Protein AF-A0A3C1R1C9-F1 (afdb_monomer)

Mean predicted aligned error: 6.98 Å

Radius of gyration: 15.96 Å; Cα contacts (8 Å, |Δi|>4): 311; chains: 1; bounding box: 44×34×45 Å

pLDDT: mean 83.86, std 15.49, range [35.69, 98.12]

Foldseek 3Di:
DDDVPPVVVVCQLVVLCLVFNFAKFFPVQSDGCPDPPHPHPDDQADSVVQAGEDDDDDAAFFKGKIKRAHPVVDPVCQPSHKHAFHKYKYPRNQDPDFDKWKDKQNRTDDEPPQKHWDWDQDPRHIIIMMTGHDMDDLNPDPRSMMMMIIHGDDD

Structure (mmCIF, N/CA/C/O backbone):
data_AF-A0A3C1R1C9-F1
#
_entry.id   AF-A0A3C1R1C9-F1
#
loop_
_atom_site.group_PDB
_atom_site.id
_atom_site.type_symbol
_atom_site.label_atom_id
_atom_site.label_alt_id
_atom_site.label_comp_id
_atom_site.label_asym_id
_atom_site.label_entity_id
_atom_site.label_seq_id
_atom_site.pdbx_PDB_ins_code
_atom_site.Cartn_x
_atom_site.Cartn_y
_atom_site.Cartn_z
_atom_site.occupancy
_atom_site.B_iso_or_equiv
_atom_site.auth_seq_id
_atom_site.auth_comp_id
_atom_site.auth_asym_id
_atom_site.auth_atom_id
_atom_site.pdbx_PDB_model_num
ATOM 1 N N . MET A 1 1 ? -6.938 -17.549 -22.431 1.00 35.69 1 MET A N 1
ATOM 2 C CA . MET A 1 1 ? -5.912 -18.369 -23.102 1.00 35.69 1 MET A CA 1
ATOM 3 C C . MET A 1 1 ? -4.596 -17.698 -22.774 1.00 35.69 1 MET A C 1
ATOM 5 O O . MET A 1 1 ? -4.310 -16.652 -23.334 1.00 35.69 1 MET A O 1
ATOM 9 N N . THR A 1 2 ? -3.941 -18.161 -21.712 1.00 44.56 2 THR A N 1
ATOM 10 C CA . THR A 1 2 ? -2.690 -17.586 -21.212 1.00 44.56 2 THR A CA 1
ATOM 11 C C . THR A 1 2 ? -1.640 -17.738 -22.294 1.00 44.56 2 THR A C 1
ATOM 13 O O . THR A 1 2 ? -1.352 -18.857 -22.720 1.00 44.56 2 THR A O 1
ATOM 16 N N . ASP A 1 3 ? -1.128 -16.613 -22.780 1.00 45.72 3 ASP A N 1
ATOM 17 C CA . ASP A 1 3 ? 0.009 -16.627 -23.679 1.00 45.72 3 ASP A CA 1
ATOM 18 C C . ASP A 1 3 ? 1.176 -17.260 -22.918 1.00 45.72 3 ASP A C 1
ATOM 20 O O . ASP A 1 3 ? 1.632 -16.762 -21.889 1.00 45.72 3 ASP A O 1
ATOM 24 N N . SER A 1 4 ? 1.589 -18.436 -23.380 1.00 54.50 4 SER A N 1
ATOM 25 C CA . SER A 1 4 ? 2.675 -19.251 -22.835 1.00 54.50 4 SER A CA 1
ATOM 26 C C . SER A 1 4 ? 4.042 -18.654 -23.210 1.00 54.50 4 SER A C 1
ATOM 28 O O . SER A 1 4 ? 5.002 -19.380 -23.487 1.00 54.50 4 SER A O 1
ATOM 30 N N . ALA A 1 5 ? 4.130 -17.327 -23.269 1.00 57.00 5 ALA A N 1
ATOM 31 C CA . ALA A 1 5 ? 5.319 -16.581 -23.630 1.00 57.00 5 ALA A CA 1
ATOM 32 C C . ALA A 1 5 ? 6.216 -16.439 -22.390 1.00 57.00 5 ALA A C 1
ATOM 34 O O . ALA A 1 5 ? 6.122 -15.491 -21.625 1.00 57.00 5 ALA A O 1
ATOM 35 N N . ASP A 1 6 ? 7.077 -17.438 -22.191 1.00 67.69 6 ASP A N 1
ATOM 36 C CA . ASP A 1 6 ? 8.135 -17.500 -21.173 1.00 67.69 6 ASP A CA 1
ATOM 37 C C . ASP A 1 6 ? 7.673 -17.260 -19.713 1.00 67.69 6 ASP A C 1
ATOM 39 O O . ASP A 1 6 ? 7.843 -16.164 -19.169 1.00 67.69 6 ASP A O 1
ATOM 43 N N . PRO A 1 7 ? 7.165 -18.296 -19.014 1.00 69.44 7 PRO A N 1
ATOM 44 C CA . PRO A 1 7 ? 6.673 -18.178 -17.636 1.00 69.44 7 PRO A CA 1
ATOM 45 C C . PRO A 1 7 ? 7.712 -17.631 -16.643 1.00 69.44 7 PRO A C 1
ATOM 47 O O . PRO A 1 7 ? 7.342 -17.108 -15.595 1.00 69.44 7 PRO A O 1
ATOM 50 N N . ARG A 1 8 ? 9.010 -17.693 -16.968 1.00 68.69 8 ARG A N 1
ATOM 51 C CA . ARG A 1 8 ? 10.077 -17.116 -16.136 1.00 68.69 8 ARG A CA 1
ATOM 52 C C . ARG A 1 8 ? 9.983 -15.595 -16.066 1.00 68.69 8 ARG A C 1
ATOM 54 O O . ARG A 1 8 ? 10.228 -15.028 -15.008 1.00 68.69 8 ARG A O 1
ATOM 61 N N . ARG A 1 9 ? 9.597 -14.942 -17.167 1.00 76.38 9 ARG A N 1
ATOM 62 C CA . ARG A 1 9 ? 9.433 -13.482 -17.218 1.00 76.38 9 ARG A CA 1
ATOM 63 C C . ARG A 1 9 ? 8.231 -13.014 -16.408 1.00 76.38 9 ARG A C 1
ATOM 65 O O . ARG A 1 9 ? 8.316 -11.976 -15.775 1.00 76.38 9 ARG A O 1
ATOM 72 N N . ALA A 1 10 ? 7.160 -13.804 -16.368 1.00 77.62 10 ALA A N 1
ATOM 73 C CA . ALA A 1 10 ? 5.979 -13.491 -15.565 1.00 77.62 10 ALA A CA 1
ATOM 74 C C . ALA A 1 10 ? 6.219 -13.648 -14.050 1.00 77.62 10 ALA A C 1
ATOM 76 O O . ALA A 1 10 ? 5.607 -12.944 -13.253 1.00 77.62 10 ALA A O 1
ATOM 77 N N . ILE A 1 11 ? 7.109 -14.561 -13.641 1.00 85.31 11 ILE A N 1
ATOM 78 C CA . ILE A 1 11 ? 7.419 -14.808 -12.221 1.00 85.31 11 ILE A CA 1
ATOM 79 C C . ILE A 1 11 ? 8.416 -13.783 -11.668 1.00 85.31 11 ILE A C 1
ATOM 81 O O . ILE A 1 11 ? 8.381 -13.486 -10.475 1.00 85.31 11 ILE A O 1
ATOM 85 N N . MET A 1 12 ? 9.298 -13.244 -12.513 1.00 88.19 12 MET A N 1
ATOM 86 C CA . MET A 1 12 ? 10.410 -12.401 -12.072 1.00 88.19 12 MET A CA 1
ATOM 87 C C . MET A 1 12 ? 9.966 -11.148 -11.291 1.00 88.19 12 MET A C 1
ATOM 89 O O . MET A 1 12 ? 10.492 -10.957 -10.195 1.00 88.19 12 MET A O 1
ATOM 93 N N . PRO A 1 13 ? 8.967 -10.360 -11.745 1.00 89.50 13 PRO A N 1
ATOM 94 C CA . PRO A 1 13 ? 8.459 -9.221 -10.974 1.00 89.50 13 PRO A CA 1
ATOM 95 C C . PRO A 1 13 ? 7.971 -9.605 -9.576 1.00 89.50 13 PRO A C 1
ATOM 97 O O . PRO A 1 13 ? 8.270 -8.936 -8.592 1.00 89.50 13 PRO A O 1
ATOM 100 N N . ILE A 1 14 ? 7.256 -10.730 -9.479 1.00 89.75 14 ILE A N 1
ATOM 101 C CA . ILE A 1 14 ? 6.713 -11.223 -8.211 1.00 89.75 14 ILE A CA 1
ATOM 102 C C . ILE A 1 14 ? 7.853 -11.621 -7.274 1.00 89.75 14 ILE A C 1
ATOM 104 O O . ILE A 1 14 ? 7.863 -11.220 -6.113 1.00 89.75 14 ILE A O 1
ATOM 108 N N . ALA A 1 15 ? 8.828 -12.383 -7.776 1.00 89.00 15 ALA A N 1
ATOM 109 C CA . ALA A 1 15 ? 9.972 -12.813 -6.982 1.00 89.00 15 ALA A CA 1
ATOM 110 C C . ALA A 1 15 ? 10.763 -11.613 -6.447 1.00 89.00 15 ALA A C 1
ATOM 112 O O . ALA A 1 15 ? 11.062 -11.561 -5.253 1.00 89.00 15 ALA A O 1
ATOM 113 N N . TRP A 1 16 ? 11.049 -10.632 -7.305 1.00 90.88 16 TRP A N 1
ATOM 114 C CA . TRP A 1 16 ? 11.796 -9.450 -6.896 1.00 90.88 16 TRP A CA 1
ATOM 115 C C . TRP A 1 16 ? 11.059 -8.596 -5.870 1.00 90.88 16 TRP A C 1
ATOM 117 O O . TRP A 1 16 ? 11.670 -8.233 -4.870 1.00 90.88 16 TRP A O 1
ATOM 127 N N . SER A 1 17 ? 9.745 -8.405 -6.025 1.00 89.06 17 SER A N 1
ATOM 128 C CA . SER A 1 17 ? 8.929 -7.641 -5.067 1.00 89.06 17 SER A CA 1
ATOM 129 C C . SER A 1 17 ? 8.932 -8.194 -3.635 1.00 89.06 17 SER A C 1
ATOM 131 O O . SER A 1 17 ? 8.530 -7.505 -2.700 1.00 89.06 17 SER A O 1
ATOM 133 N N . TRP A 1 18 ? 9.359 -9.448 -3.449 1.00 88.06 18 TRP A N 1
ATOM 134 C CA . TRP A 1 18 ? 9.478 -10.086 -2.135 1.00 88.06 18 TRP A CA 1
ATOM 135 C C . TRP A 1 18 ? 10.913 -10.142 -1.617 1.00 88.06 18 TRP A C 1
ATOM 137 O O . TRP A 1 18 ? 11.119 -10.132 -0.407 1.00 88.06 18 TRP A O 1
ATOM 147 N N . ILE A 1 19 ? 11.895 -10.281 -2.512 1.00 87.69 19 ILE A N 1
ATOM 148 C CA . ILE A 1 19 ? 13.312 -10.404 -2.139 1.00 87.69 19 ILE A CA 1
ATOM 149 C C . ILE A 1 19 ? 13.902 -9.024 -1.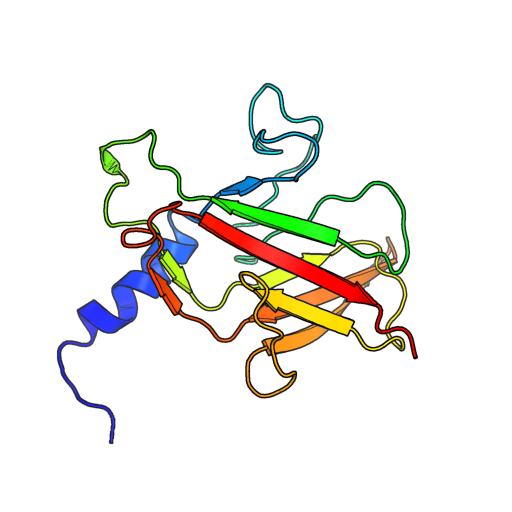856 1.00 87.69 19 ILE A C 1
ATOM 151 O O . ILE A 1 19 ? 14.659 -8.870 -0.901 1.00 87.69 19 ILE A O 1
ATOM 155 N N . VAL A 1 20 ? 13.550 -8.044 -2.685 1.00 88.75 20 VAL A N 1
ATOM 156 C CA . VAL A 1 20 ? 14.032 -6.666 -2.608 1.00 88.75 20 VAL A CA 1
ATOM 157 C C . VAL A 1 20 ? 12.822 -5.734 -2.724 1.00 88.75 20 VAL A C 1
ATOM 159 O O . VAL A 1 20 ? 12.591 -5.137 -3.776 1.00 88.75 20 VAL A O 1
ATOM 162 N N . PRO A 1 21 ? 11.973 -5.677 -1.683 1.00 90.81 21 PRO A N 1
ATOM 163 C CA . PRO A 1 21 ? 10.797 -4.823 -1.708 1.00 90.81 21 PRO A CA 1
ATOM 164 C C . PRO A 1 21 ? 11.222 -3.346 -1.774 1.00 90.81 21 PRO A C 1
ATOM 166 O O . PRO A 1 21 ? 12.152 -2.959 -1.062 1.00 90.81 21 PRO A O 1
ATOM 169 N N . PRO A 1 22 ? 10.527 -2.511 -2.566 1.00 90.69 22 PRO A N 1
ATOM 170 C CA . PRO A 1 22 ? 10.667 -1.057 -2.495 1.00 90.69 22 PRO A CA 1
ATOM 171 C C . PRO A 1 22 ? 10.498 -0.544 -1.061 1.00 90.69 22 PRO A C 1
ATOM 173 O O . PRO A 1 22 ? 9.717 -1.113 -0.294 1.00 90.69 22 PRO A O 1
ATOM 176 N N . GLU A 1 23 ? 11.195 0.525 -0.695 1.00 87.94 23 GLU A N 1
ATOM 177 C CA . GLU A 1 23 ? 11.156 1.104 0.645 1.00 87.94 23 GLU A CA 1
ATOM 178 C C . GLU A 1 23 ? 9.942 2.006 0.851 1.00 87.94 23 GLU A C 1
ATOM 180 O O . GLU A 1 23 ? 9.657 2.891 0.051 1.00 87.94 23 GLU A O 1
ATOM 185 N N . LEU A 1 24 ? 9.252 1.844 1.979 1.00 90.12 24 LEU A N 1
ATOM 186 C CA . LEU A 1 24 ? 8.185 2.760 2.370 1.00 90.12 24 LEU A CA 1
ATOM 187 C C . LEU A 1 24 ? 8.773 4.092 2.859 1.00 90.12 24 LEU A C 1
ATOM 189 O O . LEU A 1 24 ? 9.603 4.090 3.760 1.00 90.12 24 LEU A O 1
ATOM 193 N N . GLN A 1 25 ? 8.296 5.217 2.326 1.00 85.75 25 GLN A N 1
ATOM 194 C CA . GLN A 1 25 ? 8.698 6.585 2.673 1.00 85.75 25 GLN A CA 1
ATOM 195 C C . GLN A 1 25 ? 7.491 7.398 3.161 1.00 85.75 25 GLN A C 1
ATOM 197 O O . GLN A 1 25 ? 6.468 7.465 2.477 1.00 85.75 25 GLN A O 1
ATOM 202 N N . MET A 1 26 ? 7.605 8.060 4.318 1.00 84.00 26 MET A N 1
ATOM 203 C CA . MET A 1 26 ? 6.547 8.945 4.835 1.00 84.00 26 MET A CA 1
ATOM 204 C C . MET A 1 26 ? 6.747 10.406 4.360 1.00 84.00 26 MET A C 1
ATOM 206 O O . MET A 1 26 ? 7.894 10.858 4.279 1.00 84.00 26 MET A O 1
ATOM 210 N N . PRO A 1 27 ? 5.671 11.179 4.080 1.00 67.69 27 PRO A N 1
ATOM 211 C CA . PRO A 1 27 ? 5.752 12.507 3.451 1.00 67.69 27 PRO A CA 1
ATOM 212 C C . PRO A 1 27 ? 6.530 13.545 4.262 1.00 67.69 27 PRO A C 1
ATOM 214 O O . PRO A 1 27 ? 7.273 14.341 3.690 1.00 67.69 27 PRO A O 1
ATOM 217 N N . ASP A 1 28 ? 6.360 13.529 5.587 1.00 57.38 28 ASP A N 1
ATOM 218 C CA . ASP A 1 28 ? 6.955 14.526 6.485 1.00 57.38 28 ASP A CA 1
ATOM 219 C C . ASP A 1 28 ? 8.447 14.288 6.729 1.00 57.38 28 ASP A C 1
ATOM 221 O O . ASP A 1 28 ? 9.167 15.219 7.095 1.00 57.38 28 ASP A O 1
ATOM 225 N N . ASP A 1 29 ? 8.921 13.069 6.472 1.00 53.78 29 ASP A N 1
ATOM 226 C CA . ASP A 1 29 ? 10.289 12.695 6.783 1.00 53.78 29 ASP A CA 1
ATOM 227 C C . ASP A 1 29 ? 11.161 12.543 5.529 1.00 53.78 29 ASP A C 1
ATOM 229 O O . ASP A 1 29 ? 12.362 12.757 5.656 1.00 53.78 29 ASP A O 1
ATOM 233 N N . ARG A 1 30 ? 10.633 12.217 4.326 1.00 50.50 30 ARG A N 1
ATOM 234 C CA . ARG A 1 30 ? 11.455 11.849 3.132 1.00 50.50 30 ARG A CA 1
ATOM 235 C C . ARG A 1 30 ? 12.623 10.891 3.469 1.00 50.50 30 ARG A C 1
ATOM 237 O O . ARG A 1 30 ? 13.621 10.813 2.759 1.00 50.50 30 ARG A O 1
ATOM 244 N N . LEU A 1 31 ? 12.508 10.211 4.601 1.00 46.91 31 LEU A N 1
ATOM 245 C CA . LEU A 1 31 ? 13.484 9.338 5.205 1.00 46.91 31 LEU A CA 1
ATOM 246 C C . LEU A 1 31 ? 12.758 8.025 5.384 1.00 46.91 31 LEU A C 1
ATOM 248 O O . LEU A 1 31 ? 11.645 7.986 5.924 1.00 46.91 31 LEU A O 1
ATOM 252 N N . SER A 1 32 ? 13.429 6.959 4.966 1.00 48.53 32 SER A N 1
ATOM 253 C CA . SER A 1 32 ? 12.968 5.610 5.220 1.00 48.53 32 SER A CA 1
ATOM 254 C C . SER A 1 32 ? 12.761 5.495 6.729 1.00 48.53 32 SER A C 1
ATOM 256 O O . SER A 1 32 ? 13.701 5.765 7.487 1.00 48.53 32 SER A O 1
ATOM 258 N N . PRO A 1 33 ? 11.577 5.093 7.208 1.00 48.44 33 PRO A N 1
ATOM 259 C CA . PRO A 1 33 ? 11.359 4.738 8.604 1.00 48.44 33 PRO A CA 1
ATOM 260 C C . PRO A 1 33 ? 12.389 3.710 9.107 1.00 48.44 33 PRO A C 1
ATOM 262 O O . PRO A 1 33 ? 12.650 3.657 10.300 1.00 48.44 33 PRO A O 1
ATOM 265 N N . ASN A 1 34 ? 13.019 2.953 8.195 1.00 41.56 34 ASN A N 1
ATOM 266 C CA . ASN A 1 34 ? 14.067 1.968 8.474 1.00 41.56 34 ASN A CA 1
ATOM 267 C C . ASN A 1 34 ? 15.505 2.531 8.398 1.00 41.56 34 ASN A C 1
ATOM 269 O O . ASN A 1 34 ? 16.462 1.810 8.684 1.00 41.56 34 ASN A O 1
ATOM 273 N N . GLY A 1 35 ? 15.691 3.790 7.994 1.00 46.09 35 GLY A N 1
ATOM 274 C CA . GLY A 1 35 ? 16.995 4.450 7.939 1.00 46.09 35 GLY A CA 1
ATOM 275 C C . GLY A 1 35 ? 17.465 4.905 9.323 1.00 46.09 35 GLY A C 1
ATOM 276 O O . GLY A 1 35 ? 16.663 5.168 10.213 1.00 46.09 35 GLY A O 1
ATOM 277 N N . SER A 1 36 ? 18.776 5.086 9.517 1.00 43.47 36 SER A N 1
ATOM 278 C CA . SER A 1 36 ? 19.355 5.509 10.811 1.00 43.47 36 SER A CA 1
ATOM 279 C C . SER A 1 36 ? 18.883 6.889 11.314 1.00 43.47 36 SER A C 1
ATOM 281 O O . SER A 1 36 ? 19.185 7.258 12.447 1.00 43.47 36 SER A O 1
ATOM 283 N N . ALA A 1 37 ? 18.172 7.650 10.475 1.00 43.06 37 ALA A N 1
ATOM 284 C CA . ALA A 1 37 ? 17.558 8.942 10.782 1.00 43.06 37 ALA A CA 1
ATOM 285 C C . ALA A 1 37 ? 16.014 8.903 10.811 1.00 43.06 37 ALA A C 1
ATOM 287 O O . ALA A 1 37 ? 15.394 9.924 11.110 1.00 43.06 37 ALA A O 1
ATOM 288 N N . GLY A 1 38 ? 15.395 7.756 10.505 1.00 46.66 38 GLY A N 1
ATOM 289 C CA . GLY A 1 38 ? 13.948 7.572 10.556 1.00 46.66 38 GLY A CA 1
ATOM 290 C C . GLY A 1 38 ? 13.431 7.682 11.991 1.00 46.66 38 GLY A C 1
ATOM 291 O O . GLY A 1 38 ? 14.044 7.184 12.934 1.00 46.66 38 GLY A O 1
ATOM 292 N N . ARG A 1 39 ? 12.292 8.355 12.180 1.00 49.56 39 ARG A N 1
ATOM 293 C CA . ARG A 1 39 ? 11.651 8.528 13.498 1.00 49.56 39 ARG A CA 1
ATOM 294 C C . ARG A 1 39 ? 10.940 7.277 14.014 1.00 49.56 39 ARG A C 1
ATOM 296 O O . ARG A 1 39 ? 10.353 7.323 15.095 1.00 49.56 39 ARG A O 1
ATOM 303 N N . HIS A 1 40 ? 10.960 6.188 13.256 1.00 51.91 40 HIS A N 1
ATOM 304 C CA . HIS A 1 40 ? 10.172 5.001 13.536 1.00 51.91 40 HIS A CA 1
ATOM 305 C C . HIS A 1 40 ? 11.090 3.853 13.951 1.00 51.91 40 HIS A C 1
ATOM 307 O O . HIS A 1 40 ? 12.023 3.474 13.259 1.00 51.91 40 HIS A O 1
ATOM 313 N N . ASP A 1 41 ? 10.822 3.300 15.123 1.00 53.84 41 ASP A N 1
ATOM 314 C CA . ASP A 1 41 ? 11.570 2.223 15.770 1.00 53.84 41 ASP A CA 1
ATOM 315 C C . ASP A 1 41 ? 11.177 0.824 15.262 1.00 53.84 41 ASP A C 1
ATOM 317 O O . ASP A 1 41 ? 11.538 -0.188 15.869 1.00 53.84 41 ASP A O 1
ATOM 321 N N . ARG A 1 42 ? 10.411 0.750 14.165 1.00 64.31 42 ARG A N 1
ATOM 322 C CA . ARG A 1 42 ? 9.805 -0.484 13.654 1.00 64.31 42 ARG A CA 1
ATOM 323 C C . ARG A 1 42 ? 10.058 -0.670 12.159 1.00 64.31 42 ARG A C 1
ATOM 325 O O . ARG A 1 42 ? 9.986 0.308 11.419 1.00 64.31 42 ARG A O 1
ATOM 332 N N . PRO A 1 43 ? 10.268 -1.924 11.714 1.00 70.94 43 PRO A N 1
ATOM 333 C CA . PRO A 1 43 ? 10.366 -2.241 10.299 1.00 70.94 43 PRO A CA 1
ATOM 334 C C . PRO A 1 43 ? 9.051 -1.916 9.583 1.00 70.94 43 PRO A C 1
ATOM 336 O O . PRO A 1 43 ? 7.976 -2.288 10.053 1.00 70.94 43 PRO A O 1
ATOM 339 N N . THR A 1 44 ? 9.136 -1.265 8.426 1.00 87.19 44 THR A N 1
ATOM 340 C CA . THR A 1 44 ? 7.968 -0.943 7.581 1.00 87.19 44 THR A CA 1
ATOM 341 C C . THR A 1 44 ? 7.646 -1.988 6.525 1.00 87.19 44 THR A C 1
ATOM 343 O O . THR A 1 44 ? 6.712 -1.814 5.745 1.00 87.19 44 THR A O 1
ATOM 346 N N . TYR A 1 45 ? 8.376 -3.101 6.526 1.00 90.06 45 TYR A N 1
ATOM 347 C CA . TYR A 1 45 ? 8.066 -4.283 5.736 1.00 90.06 45 TYR A CA 1
ATOM 348 C C . TYR A 1 45 ? 8.295 -5.544 6.572 1.00 90.06 45 TYR A C 1
ATOM 350 O O . TYR A 1 45 ? 9.378 -5.737 7.127 1.00 90.06 45 TYR A O 1
ATOM 358 N N . ASP A 1 46 ? 7.285 -6.409 6.655 1.00 91.25 46 ASP A N 1
ATOM 359 C CA . ASP A 1 46 ? 7.405 -7.737 7.257 1.00 91.25 46 ASP A CA 1
ATOM 360 C C . ASP A 1 46 ? 7.639 -8.778 6.147 1.00 91.25 46 ASP A C 1
ATOM 362 O O . ASP A 1 46 ? 6.710 -9.082 5.393 1.00 91.25 46 ASP A O 1
ATOM 366 N N . PRO A 1 47 ? 8.841 -9.378 6.036 1.00 90.12 47 PRO A N 1
ATOM 367 C CA . PRO A 1 47 ? 9.142 -10.367 4.998 1.00 90.12 47 PRO A CA 1
ATOM 368 C C . PRO A 1 47 ? 8.402 -11.701 5.181 1.00 90.12 47 PRO A C 1
ATOM 370 O O . PRO A 1 47 ? 8.250 -12.458 4.220 1.00 90.12 47 PRO A O 1
ATOM 373 N N . THR A 1 48 ? 7.927 -12.004 6.391 1.00 91.06 48 THR A N 1
ATOM 374 C CA . THR A 1 48 ? 7.137 -13.210 6.678 1.00 91.06 48 THR A CA 1
ATOM 375 C C . THR A 1 48 ? 5.730 -13.063 6.116 1.00 91.06 48 THR A C 1
ATOM 377 O O . THR A 1 48 ? 5.207 -13.989 5.496 1.00 91.06 48 THR A O 1
ATOM 380 N N . GLN A 1 49 ? 5.134 -11.886 6.313 1.00 90.38 49 GLN A N 1
ATOM 381 C CA . GLN A 1 49 ? 3.803 -11.556 5.803 1.00 90.38 49 GLN A CA 1
ATOM 382 C C . GLN A 1 49 ? 3.829 -11.045 4.357 1.00 90.38 49 GLN A C 1
ATOM 384 O O . GLN A 1 49 ? 2.805 -11.087 3.679 1.00 90.38 49 GLN A O 1
ATOM 389 N N . ARG A 1 50 ? 4.999 -10.598 3.882 1.00 93.81 50 ARG A N 1
ATOM 390 C CA . ARG A 1 50 ? 5.203 -9.893 2.605 1.00 93.81 50 ARG A CA 1
ATOM 391 C C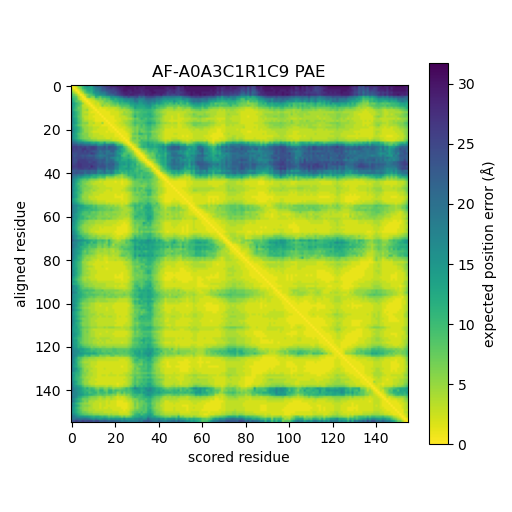 . ARG A 1 50 ? 4.304 -8.668 2.496 1.00 93.81 50 ARG A C 1
ATOM 393 O O . ARG A 1 50 ? 3.644 -8.449 1.481 1.00 93.81 50 ARG A O 1
ATOM 400 N N . ALA A 1 51 ? 4.253 -7.913 3.585 1.00 94.88 51 ALA A N 1
ATOM 401 C CA . ALA A 1 51 ? 3.341 -6.801 3.750 1.00 94.88 51 ALA A CA 1
ATOM 402 C C . ALA A 1 51 ? 4.074 -5.563 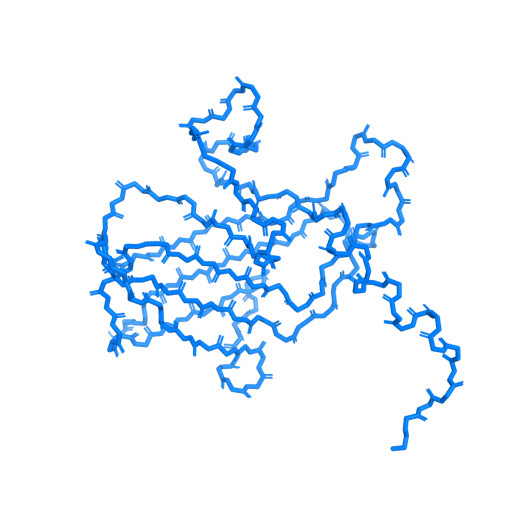4.259 1.00 94.88 51 ALA A C 1
ATOM 404 O O . ALA A 1 51 ? 4.967 -5.647 5.104 1.00 94.88 51 ALA A O 1
ATOM 405 N N . TYR A 1 52 ? 3.652 -4.413 3.753 1.00 94.81 52 TYR A N 1
ATOM 406 C CA . TYR A 1 52 ? 4.069 -3.108 4.229 1.00 94.81 52 TYR A CA 1
ATOM 407 C C . TYR A 1 52 ? 3.319 -2.761 5.507 1.00 94.81 52 TYR A C 1
ATOM 409 O O . TYR A 1 52 ? 2.091 -2.786 5.528 1.00 94.81 52 TYR A O 1
ATOM 417 N N . LEU A 1 53 ? 4.050 -2.419 6.561 1.00 92.75 53 LEU A N 1
ATOM 418 C CA . LEU A 1 53 ? 3.491 -1.964 7.828 1.00 92.75 53 LEU A CA 1
ATOM 419 C C . LEU A 1 53 ? 3.557 -0.440 7.849 1.00 92.75 53 LEU A C 1
ATOM 421 O O . LEU A 1 53 ? 4.642 0.133 7.954 1.00 92.75 53 LEU A O 1
ATOM 425 N N . VAL A 1 54 ? 2.407 0.220 7.723 1.00 91.31 54 VAL A N 1
ATOM 426 C CA . VAL A 1 54 ? 2.349 1.682 7.634 1.00 91.31 54 VAL A CA 1
ATOM 427 C C . VAL A 1 54 ? 2.393 2.273 9.044 1.00 91.31 54 VAL A C 1
ATOM 429 O O . VAL A 1 54 ? 1.464 2.049 9.827 1.00 91.31 54 VAL A O 1
ATOM 432 N N . PRO A 1 55 ? 3.453 3.015 9.404 1.00 85.00 55 PRO A N 1
ATOM 433 C CA . PRO A 1 55 ? 3.529 3.661 10.701 1.00 85.00 55 PRO A CA 1
ATOM 434 C C . PRO A 1 55 ? 2.529 4.815 10.774 1.00 85.00 55 PRO A C 1
ATOM 436 O O . PRO A 1 55 ? 2.181 5.441 9.773 1.00 85.00 55 PRO A O 1
ATOM 439 N N . ARG A 1 56 ? 2.077 5.115 11.990 1.00 79.69 56 ARG A N 1
ATOM 440 C CA . ARG A 1 56 ? 1.086 6.160 12.241 1.00 79.69 56 ARG A CA 1
ATOM 441 C C . ARG A 1 56 ? 1.248 6.780 13.620 1.00 79.69 56 ARG A C 1
ATOM 443 O O . ARG A 1 56 ? 1.855 6.182 14.504 1.00 79.69 56 ARG A O 1
ATOM 450 N N . ALA A 1 57 ? 0.706 7.984 13.784 1.00 75.62 57 ALA A N 1
ATOM 451 C CA . ALA A 1 57 ? 0.839 8.755 15.019 1.00 75.62 57 ALA A CA 1
ATOM 452 C C . ALA A 1 57 ? -0.327 8.548 15.998 1.00 75.62 57 ALA A C 1
ATOM 454 O O . ALA A 1 57 ? -0.121 8.585 17.209 1.00 75.62 57 ALA A O 1
ATOM 455 N N . ASN A 1 58 ? -1.544 8.348 15.489 1.00 80.50 58 ASN A N 1
ATOM 456 C CA . ASN A 1 58 ? -2.763 8.213 16.289 1.00 80.50 58 ASN A CA 1
ATOM 457 C C . ASN A 1 58 ? -3.463 6.896 15.952 1.00 80.50 58 ASN A C 1
ATOM 459 O O . ASN A 1 58 ? -3.168 6.322 14.919 1.00 80.50 58 ASN A O 1
ATOM 463 N N . ALA A 1 59 ? -4.395 6.429 16.785 1.00 87.25 59 ALA A N 1
ATOM 464 C CA . ALA A 1 59 ? -5.272 5.297 16.466 1.00 87.25 59 ALA A CA 1
ATOM 465 C C . ALA A 1 59 ? -6.582 5.769 15.796 1.00 87.25 59 ALA A C 1
ATOM 467 O O . ALA A 1 59 ? -6.997 6.914 15.979 1.00 87.25 59 ALA A O 1
ATOM 468 N N . GLY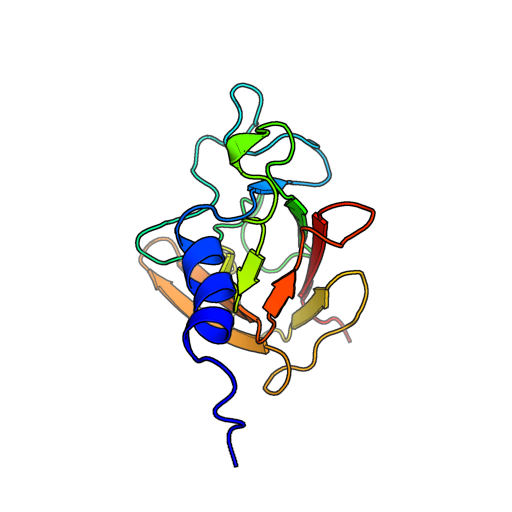 A 1 60 ? -7.274 4.874 15.081 1.00 90.00 60 GLY A N 1
ATOM 469 C CA . GLY A 1 60 ? -8.559 5.149 14.411 1.00 90.00 60 GLY A CA 1
ATOM 470 C C . GLY A 1 60 ? -8.460 5.378 12.891 1.00 90.00 60 GLY A C 1
ATOM 471 O O . GLY A 1 60 ? -7.389 5.211 12.323 1.00 90.00 60 GLY A O 1
ATOM 472 N N . PRO A 1 61 ? -9.540 5.753 12.194 1.00 90.56 61 PRO A N 1
ATOM 473 C CA . PRO A 1 61 ? -9.491 6.060 10.759 1.00 90.56 61 PRO A CA 1
ATOM 474 C C . PRO A 1 61 ? -8.949 7.466 10.492 1.00 90.56 61 PRO A C 1
ATOM 476 O O . PRO A 1 61 ? -9.533 8.457 10.937 1.00 90.56 61 PRO A O 1
ATOM 479 N N . GLU A 1 62 ? -7.877 7.574 9.713 1.00 89.06 62 GLU A N 1
ATOM 480 C CA . GLU A 1 62 ? -7.326 8.855 9.262 1.00 89.06 62 GLU A CA 1
ATOM 481 C C . GLU A 1 62 ? -6.801 8.755 7.830 1.00 89.06 62 GLU A C 1
ATOM 483 O O . GLU A 1 62 ? -6.551 7.657 7.336 1.00 89.06 62 GLU A O 1
ATOM 488 N N . ALA A 1 63 ? -6.677 9.902 7.158 1.00 90.56 63 ALA A N 1
ATOM 489 C CA . ALA A 1 63 ? -6.039 9.947 5.852 1.00 90.56 63 ALA A CA 1
ATOM 490 C C . ALA A 1 63 ? -4.527 9.770 6.022 1.00 90.56 63 ALA A C 1
ATOM 492 O O . ALA A 1 63 ? -3.904 10.496 6.799 1.00 90.56 63 ALA A O 1
ATOM 493 N N . ILE A 1 64 ? -3.952 8.817 5.298 1.00 90.56 64 ILE A N 1
ATOM 494 C CA . ILE A 1 64 ? -2.538 8.466 5.350 1.00 90.56 64 ILE A CA 1
ATOM 495 C C . ILE A 1 64 ? -1.996 8.518 3.929 1.00 90.56 64 ILE A C 1
ATOM 497 O O . ILE A 1 64 ? -2.537 7.880 3.029 1.00 90.56 64 ILE A O 1
ATOM 501 N N . ARG A 1 65 ? -0.912 9.269 3.743 1.00 91.62 65 ARG A N 1
ATOM 502 C CA . ARG A 1 65 ? -0.147 9.320 2.497 1.00 91.62 65 ARG A CA 1
ATOM 503 C C . ARG A 1 65 ? 1.248 8.793 2.757 1.00 91.62 65 ARG A C 1
ATOM 505 O O . ARG A 1 65 ? 1.822 9.104 3.798 1.00 91.62 65 ARG A O 1
ATOM 512 N N . PHE A 1 66 ? 1.777 8.025 1.824 1.00 91.62 66 PHE A N 1
ATOM 513 C CA . PHE A 1 66 ? 3.151 7.536 1.832 1.00 91.62 66 PHE A CA 1
ATOM 514 C C . PHE A 1 66 ? 3.555 7.163 0.408 1.00 91.62 66 PHE A C 1
ATOM 516 O O . PHE A 1 66 ? 2.732 7.179 -0.505 1.00 91.62 66 PHE A O 1
ATOM 523 N N . ALA A 1 67 ? 4.823 6.832 0.210 1.00 92.00 67 ALA A N 1
ATOM 524 C CA . ALA A 1 67 ? 5.304 6.310 -1.056 1.00 92.00 67 ALA A CA 1
ATOM 525 C C . ALA A 1 67 ? 6.042 4.995 -0.869 1.00 92.00 67 ALA A C 1
ATOM 527 O O . ALA A 1 67 ? 6.562 4.724 0.212 1.00 92.00 67 ALA A O 1
ATOM 528 N N . LEU A 1 68 ? 6.081 4.192 -1.925 1.00 92.12 68 LEU A N 1
ATOM 529 C CA . LEU A 1 68 ? 7.004 3.074 -2.043 1.00 92.12 68 LEU A CA 1
ATOM 530 C C . LEU A 1 68 ? 8.052 3.467 -3.078 1.00 92.12 68 LEU A C 1
ATOM 532 O O . LEU A 1 68 ? 7.722 3.689 -4.242 1.00 92.12 68 LEU A O 1
ATOM 536 N N . ASP A 1 69 ? 9.283 3.609 -2.617 1.00 88.44 69 ASP A N 1
ATOM 537 C CA . ASP A 1 69 ? 10.409 4.155 -3.360 1.00 88.44 69 ASP A CA 1
ATOM 538 C C . ASP A 1 69 ? 11.403 3.042 -3.677 1.00 88.44 69 ASP A C 1
ATOM 540 O O . ASP A 1 69 ? 11.682 2.167 -2.850 1.00 88.44 69 ASP A O 1
ATOM 544 N N . ALA A 1 70 ? 11.910 3.026 -4.895 1.00 86.31 70 ALA A N 1
ATOM 545 C CA . ALA A 1 70 ? 12.880 2.035 -5.296 1.00 86.31 70 ALA A CA 1
ATOM 546 C C . ALA A 1 70 ? 14.265 2.342 -4.701 1.00 86.31 70 ALA A C 1
ATOM 548 O O . ALA A 1 70 ? 14.689 3.488 -4.567 1.00 86.31 70 ALA A O 1
ATOM 549 N N . ILE A 1 71 ? 15.010 1.289 -4.366 1.00 81.38 71 ILE A N 1
ATOM 550 C CA . ILE A 1 71 ? 16.339 1.391 -3.753 1.00 81.38 71 ILE A CA 1
ATOM 551 C C . ILE A 1 71 ? 17.382 1.598 -4.859 1.00 81.38 71 ILE A C 1
ATOM 553 O O . ILE A 1 71 ? 18.119 0.685 -5.228 1.00 81.38 71 ILE A O 1
ATOM 557 N N . TYR A 1 72 ? 17.400 2.799 -5.436 1.00 72.06 72 TYR A N 1
ATOM 558 C CA . TYR A 1 72 ? 18.213 3.118 -6.615 1.00 72.06 72 TYR A CA 1
ATOM 559 C C . TYR A 1 72 ? 19.673 3.463 -6.333 1.00 72.06 72 TYR A C 1
ATOM 561 O O . TYR A 1 72 ? 20.505 3.394 -7.242 1.00 72.06 72 TYR A O 1
ATOM 569 N N . ASP A 1 73 ? 19.993 3.794 -5.085 1.00 71.44 73 ASP A N 1
ATOM 570 C CA . ASP A 1 73 ? 21.354 4.144 -4.674 1.00 71.44 73 ASP A CA 1
ATOM 571 C C . ASP A 1 73 ? 22.314 2.934 -4.697 1.00 71.44 73 ASP A C 1
ATOM 573 O O . ASP A 1 73 ? 23.531 3.111 -4.627 1.00 71.44 73 ASP A O 1
ATOM 577 N N . ASP A 1 74 ? 21.791 1.708 -4.833 1.00 74.75 74 ASP A N 1
ATOM 578 C CA . ASP A 1 74 ? 22.574 0.485 -5.019 1.00 74.75 74 ASP A CA 1
ATOM 579 C C . ASP A 1 74 ? 22.516 0.013 -6.484 1.00 74.75 74 ASP A C 1
ATOM 581 O O . ASP A 1 74 ? 21.517 -0.539 -6.952 1.00 74.75 74 ASP A O 1
ATOM 585 N N . GLU A 1 75 ? 23.625 0.188 -7.210 1.00 75.81 75 GLU A N 1
ATOM 586 C CA . GLU A 1 75 ? 23.776 -0.236 -8.611 1.00 75.81 75 GLU A CA 1
ATOM 587 C C . GLU A 1 75 ? 23.511 -1.738 -8.828 1.00 75.81 75 GLU A C 1
ATOM 589 O O . GLU A 1 75 ? 23.144 -2.155 -9.928 1.00 75.81 75 GLU A O 1
ATOM 594 N N . HIS A 1 76 ? 23.671 -2.578 -7.799 1.00 77.88 76 HIS A N 1
ATOM 595 C CA . HIS A 1 76 ? 23.408 -4.015 -7.898 1.00 77.88 76 HIS A CA 1
ATOM 596 C C . HIS A 1 76 ? 21.917 -4.366 -7.885 1.00 77.88 76 HIS A C 1
ATOM 598 O O . HIS A 1 76 ? 21.561 -5.497 -8.225 1.00 77.88 76 HIS A O 1
ATOM 604 N N . LEU A 1 77 ? 21.058 -3.420 -7.504 1.00 79.25 77 LEU A N 1
ATOM 605 C CA . LEU A 1 77 ? 19.610 -3.598 -7.415 1.00 79.25 77 LEU A CA 1
ATOM 606 C C . LEU A 1 77 ? 18.865 -3.009 -8.623 1.00 79.25 77 LEU A C 1
ATOM 608 O O . LEU A 1 77 ? 17.652 -3.193 -8.757 1.00 79.25 77 LEU A O 1
ATOM 612 N N . HIS A 1 78 ? 19.576 -2.369 -9.554 1.00 79.00 78 HIS A N 1
ATOM 613 C CA . HIS A 1 78 ? 18.993 -1.838 -10.787 1.00 79.00 78 HIS A CA 1
ATOM 614 C C . HIS A 1 78 ? 18.328 -2.951 -11.616 1.00 79.00 78 HIS A C 1
ATOM 616 O O . HIS A 1 78 ? 18.900 -4.022 -11.832 1.00 79.00 78 HIS A O 1
ATOM 622 N N . GLY A 1 79 ? 17.101 -2.714 -12.088 1.00 82.06 79 GLY A N 1
ATOM 623 C CA . GLY A 1 79 ? 16.308 -3.696 -12.843 1.00 82.06 79 GLY A CA 1
ATOM 624 C C . GLY A 1 79 ? 15.558 -4.715 -11.974 1.00 82.06 79 GLY A C 1
ATOM 625 O O . GLY A 1 79 ? 14.858 -5.583 -12.505 1.00 82.06 79 GLY A O 1
ATOM 626 N N . THR A 1 80 ? 15.700 -4.638 -10.647 1.00 82.81 80 THR A N 1
ATOM 627 C CA . THR A 1 80 ? 15.021 -5.532 -9.694 1.00 82.81 80 THR A CA 1
ATOM 628 C C . THR A 1 80 ? 13.868 -4.853 -8.956 1.00 82.81 80 THR A C 1
ATOM 630 O O . THR A 1 80 ? 13.174 -5.500 -8.183 1.00 82.81 80 THR A O 1
ATOM 633 N N . MET A 1 81 ? 13.595 -3.574 -9.219 1.00 89.31 81 MET A N 1
ATOM 634 C CA . MET A 1 81 ? 12.618 -2.797 -8.454 1.00 89.31 81 MET A CA 1
ATOM 635 C C . MET A 1 81 ? 11.204 -3.015 -8.984 1.00 89.31 81 MET A C 1
ATOM 637 O O . MET A 1 81 ? 10.749 -2.347 -9.908 1.00 89.31 81 MET A O 1
ATOM 641 N N . TRP A 1 82 ? 10.515 -3.993 -8.408 1.00 92.12 82 TRP A N 1
ATOM 642 C CA . TRP A 1 82 ? 9.160 -4.364 -8.797 1.00 92.12 82 TRP A CA 1
ATOM 643 C C . TRP A 1 82 ? 8.227 -4.313 -7.601 1.00 92.12 82 TRP A C 1
ATOM 645 O O . TRP A 1 82 ? 8.566 -4.773 -6.512 1.00 92.12 82 TRP A O 1
ATOM 655 N N . LEU A 1 83 ? 7.009 -3.838 -7.832 1.00 91.94 83 LEU A N 1
ATOM 656 C CA . LEU A 1 83 ? 5.909 -3.966 -6.889 1.00 91.94 83 LEU A CA 1
ATOM 657 C C . LEU A 1 83 ? 4.888 -4.926 -7.486 1.00 91.94 83 LEU A C 1
ATOM 659 O O . LEU A 1 83 ? 4.331 -4.648 -8.543 1.00 91.94 83 LEU A O 1
ATOM 663 N N . ALA A 1 84 ? 4.640 -6.061 -6.840 1.00 93.50 84 ALA A N 1
ATOM 664 C CA . ALA A 1 84 ? 3.670 -7.030 -7.330 1.00 93.50 84 ALA A CA 1
ATOM 665 C C . ALA A 1 84 ? 2.707 -7.430 -6.218 1.00 93.50 84 ALA A C 1
ATOM 667 O O . ALA A 1 84 ? 3.091 -8.048 -5.226 1.00 93.50 84 ALA A O 1
ATOM 668 N N . ASN A 1 85 ? 1.440 -7.096 -6.431 1.00 94.56 85 ASN A N 1
ATOM 669 C CA . ASN A 1 85 ? 0.326 -7.356 -5.533 1.00 94.56 85 ASN A CA 1
ATOM 670 C C . ASN A 1 85 ? 0.615 -6.988 -4.068 1.00 94.56 85 ASN A C 1
ATOM 672 O O . ASN A 1 85 ? 0.536 -7.859 -3.194 1.00 94.56 85 ASN A O 1
ATOM 676 N N . PRO A 1 86 ? 1.017 -5.734 -3.787 1.00 95.81 86 PRO A N 1
ATOM 677 C CA . PRO A 1 86 ? 1.470 -5.362 -2.460 1.00 95.81 86 PRO A CA 1
ATOM 678 C C . PRO A 1 86 ? 0.335 -5.490 -1.445 1.00 95.81 86 PRO A C 1
ATOM 680 O O . PRO A 1 86 ? -0.806 -5.081 -1.690 1.00 95.81 86 PRO A O 1
ATOM 683 N N . AL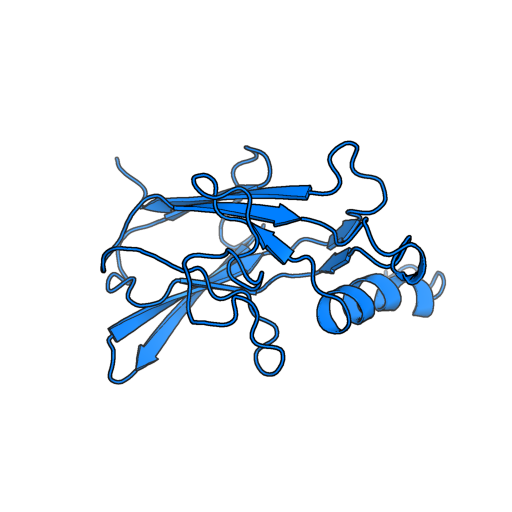A A 1 87 ? 0.679 -6.051 -0.289 1.00 97.06 87 ALA A N 1
ATOM 684 C CA . ALA A 1 87 ? -0.159 -6.025 0.894 1.00 97.06 87 ALA A CA 1
ATOM 685 C C . ALA A 1 87 ? 0.267 -4.854 1.782 1.00 97.06 87 ALA A C 1
ATOM 687 O O . ALA A 1 87 ? 1.456 -4.658 2.021 1.00 97.06 87 ALA A O 1
ATOM 688 N N . ILE A 1 88 ? -0.698 -4.087 2.270 1.00 97.06 88 ILE A N 1
ATOM 689 C CA . ILE A 1 88 ? -0.491 -2.937 3.145 1.00 97.06 88 ILE A CA 1
ATOM 690 C C . ILE A 1 88 ? -1.302 -3.176 4.409 1.00 97.06 88 ILE A C 1
ATOM 692 O O . ILE A 1 88 ? -2.499 -3.453 4.345 1.00 97.06 88 ILE A O 1
ATOM 696 N N . VAL A 1 89 ? -0.653 -3.060 5.558 1.00 96.00 89 VAL A N 1
ATOM 697 C CA . VAL A 1 89 ? -1.259 -3.191 6.876 1.00 96.00 89 VAL A CA 1
ATOM 698 C C . VAL A 1 89 ? -1.164 -1.846 7.573 1.00 96.00 89 VAL A C 1
ATOM 700 O O . VAL A 1 89 ? -0.075 -1.314 7.792 1.00 96.00 89 VAL A O 1
ATOM 703 N N . VAL A 1 90 ? -2.322 -1.309 7.942 1.00 93.81 90 VAL A N 1
ATOM 704 C CA . VAL A 1 90 ? -2.440 -0.110 8.768 1.00 93.81 90 VAL A CA 1
ATOM 705 C C . VAL A 1 90 ? -2.899 -0.554 10.159 1.00 93.81 90 VAL A C 1
ATOM 707 O O . VAL A 1 90 ? -4.079 -0.883 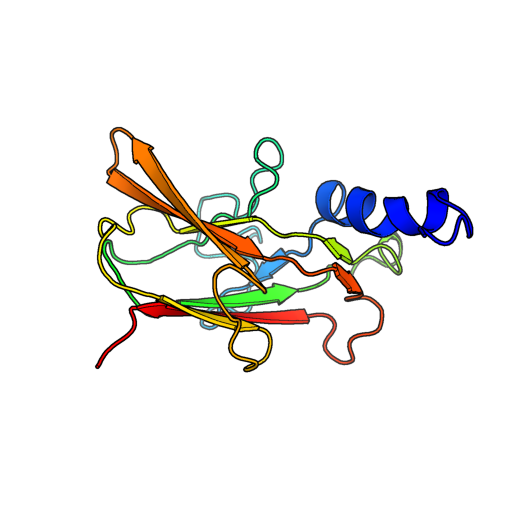10.340 1.00 93.81 90 VAL A O 1
ATOM 710 N N . PRO A 1 91 ? -1.988 -0.617 11.146 1.00 91.31 91 PRO A N 1
ATOM 711 C CA . PRO A 1 91 ? -2.329 -1.052 12.491 1.00 91.31 91 PRO A CA 1
ATOM 712 C C . PRO A 1 91 ? -3.267 -0.061 13.189 1.00 91.31 91 PRO A C 1
ATOM 714 O O . PRO A 1 91 ? -3.377 1.110 12.816 1.00 91.31 91 PRO A O 1
ATOM 717 N N . GLU A 1 92 ? -3.963 -0.544 14.219 1.00 91.38 92 GLU A N 1
ATOM 718 C CA . GLU A 1 92 ? -4.810 0.275 15.105 1.00 91.38 92 GLU A CA 1
ATOM 719 C C . GLU A 1 92 ? -5.892 1.100 14.375 1.00 91.38 92 GLU A C 1
ATOM 721 O O . GLU A 1 92 ? -6.370 2.121 14.882 1.00 91.38 92 GLU A O 1
ATOM 726 N N . TRP A 1 93 ? -6.297 0.677 13.173 1.00 94.06 93 TRP A N 1
ATOM 727 C CA . TRP A 1 93 ? -7.344 1.323 12.376 1.00 94.06 93 TRP A CA 1
ATOM 728 C C . TRP A 1 9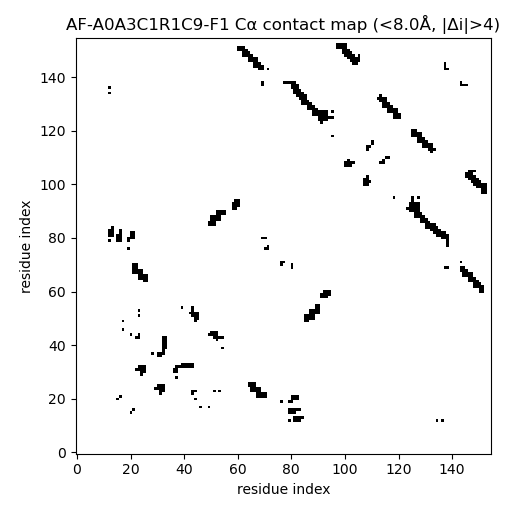3 ? -8.680 1.379 13.125 1.00 94.06 93 TRP A C 1
ATOM 730 O O . TRP A 1 93 ? -9.362 2.398 13.097 1.00 94.06 93 TRP A O 1
ATOM 740 N N . ASN A 1 94 ? -9.016 0.313 13.859 1.00 94.19 94 ASN A N 1
ATOM 741 C CA . ASN A 1 94 ? -10.110 0.262 14.837 1.00 94.19 94 ASN A CA 1
ATOM 742 C C . ASN A 1 94 ? -11.503 0.667 14.305 1.00 94.19 94 ASN A C 1
ATOM 744 O O . ASN A 1 94 ? -12.392 1.010 15.085 1.00 94.19 94 ASN A O 1
ATOM 748 N N . ASP A 1 95 ? -11.716 0.569 12.991 1.00 92.75 95 ASP A N 1
ATOM 749 C CA . ASP A 1 95 ? -13.009 0.778 12.338 1.00 92.75 95 ASP A CA 1
ATOM 750 C C . ASP A 1 95 ? -13.181 -0.148 11.127 1.00 92.75 95 ASP A C 1
ATOM 752 O O . ASP A 1 95 ? -12.578 0.044 10.070 1.00 92.75 95 ASP A O 1
ATOM 756 N N . ASP A 1 96 ? -14.038 -1.155 11.272 1.00 90.56 96 ASP A N 1
ATOM 757 C CA . ASP A 1 96 ? -14.369 -2.104 10.209 1.00 90.56 96 ASP A CA 1
ATOM 758 C C . ASP A 1 96 ? -15.630 -1.735 9.408 1.00 90.56 96 ASP A C 1
ATOM 760 O O . ASP A 1 96 ? -16.109 -2.532 8.601 1.00 90.56 96 ASP A O 1
ATOM 764 N N . ARG A 1 97 ? -16.177 -0.527 9.610 1.00 90.38 97 ARG A N 1
ATOM 765 C CA . ARG A 1 97 ? -17.454 -0.093 9.017 1.00 90.38 97 ARG A CA 1
ATOM 766 C C . ARG A 1 97 ? -17.297 1.040 8.017 1.00 90.38 97 ARG A C 1
ATOM 768 O O . ARG A 1 97 ? -18.030 1.071 7.031 1.00 90.38 97 ARG A O 1
ATOM 775 N N . THR A 1 98 ? -16.380 1.968 8.268 1.00 90.38 98 THR A N 1
ATOM 776 C CA . THR A 1 98 ? -16.185 3.125 7.388 1.00 90.38 98 THR A CA 1
ATOM 777 C C . THR A 1 98 ? -15.575 2.679 6.049 1.00 90.38 98 THR A C 1
ATOM 779 O O . THR A 1 98 ? -14.550 1.985 6.044 1.00 90.38 98 THR A O 1
ATOM 782 N N . PRO A 1 99 ? -16.192 3.016 4.895 1.00 93.19 99 PRO A N 1
ATOM 783 C CA . PRO A 1 99 ? -15.583 2.791 3.589 1.00 93.19 99 PRO A CA 1
ATOM 784 C C . PRO A 1 99 ? -14.253 3.535 3.469 1.00 93.19 99 PRO A C 1
ATOM 786 O O . PRO A 1 99 ? -14.017 4.504 4.186 1.00 93.19 99 PRO A O 1
ATOM 789 N N . ILE A 1 100 ? -13.388 3.092 2.564 1.00 95.44 100 ILE A N 1
ATOM 790 C CA . ILE A 1 100 ? -12.129 3.780 2.289 1.00 95.44 100 ILE A CA 1
ATOM 791 C C . ILE A 1 100 ? -12.043 4.171 0.820 1.00 95.44 100 ILE A C 1
ATOM 793 O O . ILE A 1 100 ? -12.560 3.469 -0.050 1.00 95.44 100 ILE A O 1
ATOM 797 N N . ASP A 1 101 ? -11.341 5.262 0.574 1.00 96.94 101 ASP A N 1
ATOM 798 C CA . ASP A 1 101 ? -10.792 5.621 -0.717 1.00 96.94 101 ASP A CA 1
ATOM 799 C C . ASP A 1 101 ? -9.310 5.232 -0.717 1.00 96.94 101 ASP A C 1
ATOM 801 O O . ASP A 1 101 ? -8.595 5.465 0.261 1.00 96.94 101 ASP A O 1
ATOM 805 N N . LEU A 1 102 ? -8.875 4.582 -1.795 1.00 97.56 102 LEU A N 1
ATOM 806 C CA . LEU A 1 102 ? -7.484 4.210 -2.025 1.00 97.56 102 LEU A CA 1
ATOM 807 C C . LEU A 1 102 ? -7.058 4.795 -3.366 1.00 97.56 102 LEU A C 1
ATOM 809 O O . LEU A 1 102 ? -7.709 4.533 -4.380 1.00 97.56 102 LEU A O 1
ATOM 813 N N . GLU A 1 103 ? -5.974 5.556 -3.364 1.00 97.62 103 GLU A N 1
ATOM 814 C CA . GLU A 1 103 ? -5.375 6.124 -4.568 1.00 97.62 103 GLU A CA 1
ATOM 815 C C . GLU A 1 103 ? -3.938 5.636 -4.740 1.00 97.62 103 GLU A C 1
ATOM 817 O O . GLU A 1 103 ? -3.227 5.392 -3.762 1.00 97.62 103 GLU A O 1
ATOM 822 N N . LEU A 1 104 ? -3.537 5.493 -6.000 1.00 95.19 104 LEU A N 1
ATOM 823 C CA . LEU A 1 104 ? -2.199 5.121 -6.442 1.00 95.19 104 LEU A CA 1
ATOM 824 C C . LEU A 1 104 ? -1.762 6.143 -7.502 1.00 95.19 104 LEU A C 1
ATOM 826 O O . LEU A 1 104 ? -2.413 6.231 -8.538 1.00 95.19 104 LEU A O 1
ATOM 830 N N . ASP A 1 105 ? -0.737 6.953 -7.233 1.00 93.44 105 ASP A N 1
ATOM 831 C CA . ASP A 1 105 ? -0.345 8.116 -8.059 1.00 93.44 105 ASP A CA 1
ATOM 832 C C . ASP A 1 105 ? -1.527 9.049 -8.408 1.00 93.44 105 ASP A C 1
ATOM 834 O O . ASP A 1 105 ? -1.668 9.557 -9.522 1.00 93.44 105 ASP A O 1
ATOM 838 N N . GLY A 1 106 ? -2.437 9.243 -7.448 1.00 94.38 106 GLY A N 1
ATOM 839 C CA . GLY A 1 106 ? -3.664 10.025 -7.635 1.00 94.38 106 GLY A CA 1
ATOM 840 C C . GLY A 1 106 ? -4.736 9.345 -8.501 1.00 94.38 106 GLY A C 1
ATOM 841 O O . GLY A 1 106 ? -5.812 9.910 -8.706 1.00 94.38 106 GLY A O 1
ATOM 842 N N . GLU A 1 107 ? -4.500 8.129 -9.007 1.00 96.06 107 GLU A N 1
ATOM 843 C CA . GLU A 1 107 ? -5.546 7.298 -9.601 1.00 96.06 107 GLU A CA 1
ATOM 844 C C . GLU A 1 107 ? -6.337 6.600 -8.494 1.00 96.06 107 GLU A C 1
ATOM 846 O O . GLU A 1 107 ? -5.835 5.719 -7.791 1.00 96.06 107 GLU A O 1
ATOM 851 N N . ARG A 1 108 ? -7.618 6.948 -8.370 1.00 96.94 108 ARG A N 1
ATOM 852 C CA . ARG A 1 108 ? -8.531 6.266 -7.454 1.00 96.94 108 ARG A CA 1
ATOM 853 C C . ARG A 1 108 ? -8.795 4.826 -7.895 1.00 96.94 108 ARG A C 1
ATOM 855 O O . ARG A 1 108 ? -9.352 4.582 -8.966 1.00 96.94 108 ARG A O 1
ATOM 862 N N . LEU A 1 109 ? -8.489 3.881 -7.012 1.00 97.50 109 LEU A N 1
ATOM 863 C CA . LEU A 1 109 ? -8.699 2.454 -7.221 1.00 97.50 109 LEU A CA 1
ATOM 864 C C . LEU A 1 109 ? -10.130 2.025 -6.860 1.00 97.50 109 LEU A C 1
ATOM 866 O O . LEU A 1 109 ? -10.768 2.580 -5.962 1.00 97.50 109 LEU A O 1
ATOM 870 N N . ILE A 1 110 ? -10.638 0.998 -7.548 1.00 97.12 110 ILE A N 1
ATOM 871 C CA . ILE A 1 110 ? -11.979 0.444 -7.318 1.00 97.12 110 ILE A CA 1
ATOM 872 C C . ILE A 1 110 ? -11.884 -0.831 -6.474 1.00 97.12 110 ILE A C 1
ATOM 874 O O . ILE A 1 110 ? -11.280 -1.825 -6.885 1.00 97.12 110 ILE A O 1
ATOM 878 N N . GLU A 1 111 ? -12.540 -0.848 -5.314 1.00 96.38 111 GLU A N 1
ATOM 879 C CA . GLU A 1 111 ? -12.592 -2.036 -4.454 1.00 96.38 111 GLU A CA 1
ATOM 880 C C . GLU A 1 111 ? -13.248 -3.228 -5.175 1.00 96.38 111 GLU A C 1
ATOM 882 O O . GLU A 1 111 ? -14.238 -3.094 -5.895 1.00 96.38 111 GLU A O 1
ATOM 887 N N . GLY A 1 112 ? -12.682 -4.421 -4.997 1.00 95.31 112 GLY A N 1
ATOM 888 C CA . GLY A 1 112 ? -13.115 -5.664 -5.635 1.00 95.31 112 GLY A CA 1
ATOM 889 C C . GLY A 1 112 ? -12.602 -5.852 -7.066 1.00 95.31 112 GLY A C 1
ATOM 890 O O . GLY A 1 112 ? -12.588 -6.986 -7.546 1.00 95.31 112 GLY A O 1
ATOM 891 N N . LYS A 1 113 ? -12.147 -4.777 -7.724 1.00 96.44 113 LYS A N 1
ATOM 892 C CA . LYS A 1 113 ? -11.522 -4.817 -9.052 1.00 96.44 113 LYS A CA 1
ATOM 893 C C . LYS A 1 113 ? -10.013 -4.592 -8.977 1.00 96.44 113 LYS A C 1
ATOM 895 O O . LYS A 1 113 ? -9.263 -5.402 -9.500 1.00 96.44 113 LYS A O 1
ATOM 900 N N . ASP A 1 114 ? -9.597 -3.494 -8.356 1.00 98.00 114 ASP A N 1
ATOM 901 C CA . ASP A 1 114 ? -8.209 -3.025 -8.326 1.00 98.00 114 ASP A CA 1
ATOM 902 C C . ASP A 1 114 ? -7.535 -3.278 -6.975 1.00 98.00 114 ASP A C 1
ATOM 904 O O . ASP A 1 114 ? -6.312 -3.307 -6.887 1.00 98.00 114 ASP A O 1
ATOM 908 N N . PHE A 1 115 ? -8.319 -3.476 -5.916 1.00 98.12 115 PHE A N 1
ATOM 909 C CA . PHE A 1 115 ? -7.812 -3.886 -4.613 1.00 98.12 115 PHE A CA 1
ATOM 910 C C . PHE A 1 115 ? -8.869 -4.645 -3.812 1.00 98.12 115 PHE A C 1
ATOM 912 O O . PHE A 1 115 ? -10.062 -4.621 -4.122 1.00 98.12 115 PHE A O 1
ATOM 919 N N . ARG A 1 116 ? -8.433 -5.322 -2.753 1.00 97.62 116 ARG A N 1
ATOM 920 C CA . ARG A 1 116 ? -9.289 -5.954 -1.747 1.00 97.62 116 ARG A CA 1
ATOM 921 C C . ARG A 1 116 ? -8.936 -5.414 -0.377 1.00 97.62 116 ARG A C 1
ATOM 923 O O . ARG A 1 116 ? -7.787 -5.074 -0.115 1.00 97.62 116 ARG A O 1
ATOM 930 N N . ARG A 1 117 ? -9.925 -5.400 0.503 1.00 96.81 117 ARG A N 1
ATOM 931 C CA . ARG A 1 117 ? -9.802 -4.956 1.885 1.00 96.81 117 ARG A CA 1
ATOM 932 C C . ARG A 1 117 ? -10.154 -6.094 2.836 1.00 96.81 117 ARG A C 1
ATOM 934 O O . ARG A 1 117 ? -11.021 -6.917 2.546 1.00 96.81 117 ARG A O 1
ATOM 941 N N . GLY A 1 118 ? -9.497 -6.113 3.984 1.00 96.56 118 GLY A N 1
ATOM 942 C CA . GLY A 1 118 ? -9.776 -6.998 5.102 1.00 96.56 118 GLY A CA 1
ATOM 943 C C . GLY A 1 118 ? -9.392 -6.345 6.420 1.00 96.56 118 GLY A C 1
ATOM 944 O O . GLY A 1 118 ? -8.878 -5.227 6.457 1.00 96.56 118 GLY A O 1
ATOM 945 N N . TYR A 1 119 ? -9.659 -7.062 7.505 1.00 96.50 119 TYR A N 1
ATOM 946 C CA . TYR A 1 119 ? -9.363 -6.606 8.853 1.00 96.50 119 TYR A CA 1
ATOM 947 C C . TYR A 1 119 ? -8.762 -7.749 9.658 1.00 96.50 119 TYR A C 1
ATOM 949 O O . TYR A 1 119 ? -9.289 -8.863 9.644 1.00 96.50 119 TYR A O 1
ATOM 957 N N . GLU A 1 120 ? -7.685 -7.461 10.376 1.00 94.81 120 GLU A N 1
ATOM 958 C CA . GLU A 1 120 ? -7.062 -8.390 11.314 1.00 94.81 120 GLU A CA 1
ATOM 959 C C . GLU A 1 120 ? -7.306 -7.893 12.737 1.00 94.81 120 GLU A C 1
ATOM 961 O O . GLU A 1 120 ? -7.117 -6.713 13.023 1.00 94.81 120 GLU A O 1
ATOM 966 N N . LYS A 1 121 ? -7.777 -8.777 13.621 1.00 94.56 121 LYS A N 1
ATOM 967 C CA . LYS A 1 121 ? -8.086 -8.442 15.016 1.00 94.56 121 LYS A CA 1
ATOM 968 C C . LYS A 1 121 ? -7.114 -9.158 15.936 1.00 94.56 121 LYS A C 1
ATOM 970 O O . LYS A 1 121 ? -7.015 -10.383 15.884 1.00 94.56 121 LYS A O 1
ATOM 975 N N . ASP A 1 122 ? -6.470 -8.404 16.812 1.00 88.12 122 ASP A N 1
ATOM 976 C CA . ASP A 1 122 ? -5.587 -8.925 17.848 1.00 88.12 122 ASP A CA 1
ATOM 977 C C . ASP A 1 122 ? -5.842 -8.228 19.199 1.00 88.12 122 ASP A C 1
ATOM 979 O O . ASP A 1 122 ? -6.855 -7.555 19.399 1.00 88.12 122 ASP A O 1
ATOM 983 N N . ALA A 1 123 ? -4.949 -8.436 20.170 1.00 88.44 123 ALA A N 1
ATOM 984 C CA . ALA A 1 123 ? -5.068 -7.834 21.497 1.00 88.44 123 ALA A CA 1
ATOM 985 C C . ALA A 1 123 ? -4.831 -6.309 21.517 1.00 88.44 123 ALA A C 1
ATOM 987 O O . ALA A 1 123 ? -5.215 -5.657 22.487 1.00 88.44 123 ALA A O 1
ATOM 988 N N . SER A 1 124 ? -4.189 -5.753 20.487 1.00 83.06 124 SER A N 1
ATOM 989 C CA . SER A 1 124 ? -3.893 -4.324 20.334 1.00 83.06 124 SER A CA 1
ATOM 990 C C . SER A 1 124 ? -5.012 -3.556 19.627 1.00 83.06 124 SER A C 1
ATOM 992 O O . SER A 1 124 ? -5.180 -2.360 19.859 1.00 83.06 124 SER A O 1
ATOM 994 N N . GLY A 1 125 ? -5.834 -4.241 18.830 1.00 91.12 125 GLY A N 1
ATOM 995 C CA . GLY A 1 125 ? -6.999 -3.647 18.189 1.00 91.12 125 GLY A CA 1
ATOM 996 C C . GLY A 1 125 ? -7.359 -4.329 16.877 1.00 91.12 125 GLY A C 1
ATOM 997 O O . GLY A 1 125 ? -7.225 -5.540 16.716 1.00 91.12 125 GLY A O 1
ATOM 998 N N . THR A 1 126 ? -7.882 -3.539 15.942 1.00 95.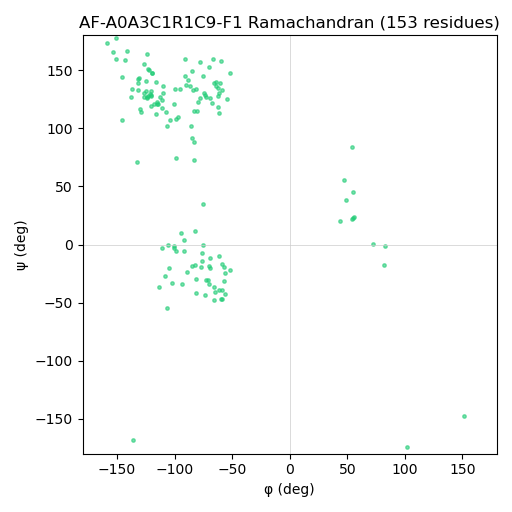06 126 THR A N 1
ATOM 999 C CA . THR A 1 126 ? -8.185 -3.973 14.575 1.00 95.06 126 THR A CA 1
ATOM 1000 C C . THR A 1 126 ? -7.284 -3.242 13.590 1.00 95.06 126 THR A C 1
ATOM 1002 O O . THR A 1 126 ? -7.343 -2.016 13.499 1.00 95.06 126 THR A O 1
ATOM 1005 N N . SER A 1 127 ? -6.498 -3.991 12.828 1.00 95.62 127 SER A N 1
ATOM 1006 C CA . SER A 1 127 ? -5.700 -3.495 11.708 1.00 95.62 127 SER A CA 1
ATOM 1007 C C . SER A 1 127 ? -6.520 -3.528 10.420 1.00 95.62 127 SER A C 1
ATOM 1009 O O . SER A 1 127 ? -7.277 -4.473 10.185 1.00 95.62 127 SER A O 1
ATOM 1011 N N . LEU A 1 128 ? -6.363 -2.511 9.576 1.00 97.00 128 LEU A N 1
ATOM 1012 C CA . LEU A 1 128 ? -6.840 -2.529 8.193 1.00 97.00 128 LEU A CA 1
ATOM 1013 C C . LEU A 1 128 ? -5.789 -3.223 7.329 1.00 97.00 128 LEU A C 1
ATOM 1015 O O . LEU A 1 128 ? -4.607 -2.903 7.421 1.00 97.00 128 LEU A O 1
ATOM 1019 N N . VAL A 1 129 ? -6.226 -4.146 6.479 1.00 97.62 129 VAL A N 1
ATOM 1020 C CA . VAL A 1 129 ? -5.366 -4.844 5.522 1.00 97.62 129 VAL A CA 1
ATOM 1021 C C . VAL A 1 129 ? -5.873 -4.575 4.112 1.00 97.62 129 VAL A C 1
ATOM 1023 O O . VAL A 1 129 ? -7.053 -4.779 3.827 1.00 97.62 129 VAL A O 1
ATOM 1026 N N . LEU A 1 130 ? -4.990 -4.123 3.228 1.00 98.12 130 LEU A N 1
ATOM 1027 C CA . LEU A 1 130 ? -5.277 -3.831 1.828 1.00 98.12 130 LEU A CA 1
ATOM 1028 C C . LEU A 1 130 ? -4.383 -4.688 0.938 1.00 98.12 130 LEU A C 1
ATOM 1030 O O . LEU A 1 130 ? -3.178 -4.743 1.147 1.00 98.12 130 LEU A O 1
ATOM 1034 N N . TRP A 1 131 ? -4.965 -5.330 -0.069 1.00 98.06 131 TRP A N 1
ATOM 1035 C CA . TRP A 1 131 ? -4.239 -6.050 -1.114 1.00 98.06 131 TRP A CA 1
ATOM 1036 C C . TRP A 1 131 ? -4.516 -5.375 -2.444 1.00 98.06 131 TRP A C 1
ATOM 1038 O O . TRP A 1 131 ? -5.648 -5.423 -2.925 1.00 98.06 131 TRP A O 1
ATOM 1048 N N . ILE A 1 132 ? -3.504 -4.754 -3.034 1.00 97.19 132 ILE A N 1
ATOM 1049 C CA . ILE A 1 132 ? -3.632 -4.086 -4.331 1.00 97.19 132 ILE A CA 1
ATOM 1050 C C . ILE A 1 132 ? -3.391 -5.117 -5.437 1.00 97.19 132 ILE A C 1
ATOM 1052 O O . ILE A 1 132 ? -2.472 -5.918 -5.331 1.00 97.19 132 ILE A O 1
ATOM 1056 N N . ASP A 1 133 ? -4.202 -5.111 -6.493 1.00 96.19 133 ASP A N 1
ATOM 1057 C CA . ASP A 1 133 ? -4.072 -5.993 -7.661 1.00 96.19 133 ASP A CA 1
ATOM 1058 C C . ASP A 1 133 ? -3.363 -5.242 -8.800 1.00 96.19 133 ASP A C 1
ATOM 1060 O O . ASP A 1 133 ? -3.981 -4.726 -9.744 1.00 96.19 133 ASP A O 1
ATOM 1064 N N . ARG A 1 134 ? -2.044 -5.077 -8.636 1.00 93.38 134 ARG A N 1
ATOM 1065 C CA . ARG A 1 134 ? -1.160 -4.353 -9.559 1.00 93.38 134 ARG A CA 1
ATOM 1066 C C . ARG A 1 134 ? 0.226 -4.986 -9.612 1.00 93.38 134 ARG A C 1
ATOM 1068 O O . ARG A 1 134 ? 0.766 -5.419 -8.596 1.00 93.38 134 ARG A O 1
ATOM 1075 N N . VAL A 1 135 ? 0.816 -4.967 -10.805 1.00 92.88 135 VAL A N 1
ATOM 1076 C CA . VAL A 1 135 ? 2.246 -5.203 -11.026 1.00 92.88 135 VAL A CA 1
ATOM 1077 C C . VAL A 1 135 ? 2.818 -3.931 -11.632 1.00 92.88 135 VAL A C 1
ATOM 1079 O O . VAL A 1 135 ? 2.345 -3.494 -12.679 1.00 92.88 135 VAL A O 1
ATOM 1082 N N . ILE A 1 136 ? 3.792 -3.335 -10.955 1.00 91.38 136 ILE A N 1
ATOM 1083 C CA . ILE A 1 136 ? 4.388 -2.049 -11.306 1.00 91.38 136 ILE A CA 1
ATOM 1084 C C . ILE A 1 136 ? 5.889 -2.254 -11.449 1.00 91.38 136 ILE A C 1
ATOM 1086 O O . ILE A 1 136 ? 6.537 -2.799 -10.550 1.00 91.38 136 ILE A O 1
ATOM 1090 N N . ASP A 1 137 ? 6.410 -1.826 -12.593 1.00 91.44 137 ASP A N 1
ATOM 1091 C CA . ASP A 1 137 ? 7.840 -1.709 -12.826 1.00 91.44 137 ASP A CA 1
ATOM 1092 C C . ASP A 1 137 ? 8.296 -0.342 -12.314 1.00 91.44 137 ASP A C 1
ATOM 1094 O O . ASP A 1 137 ? 8.063 0.677 -12.963 1.00 91.44 137 ASP A O 1
ATOM 1098 N N . LEU A 1 138 ? 8.912 -0.300 -11.132 1.00 89.69 138 LEU A N 1
ATOM 1099 C CA . LEU A 1 138 ? 9.499 0.947 -10.641 1.00 89.69 138 LEU A CA 1
ATOM 1100 C C . LEU A 1 138 ? 10.815 1.255 -11.359 1.00 89.69 138 LEU A C 1
ATOM 1102 O O . LEU A 1 138 ? 11.348 2.352 -11.189 1.00 89.69 138 LEU A O 1
ATOM 1106 N N . ASN A 1 139 ? 11.325 0.324 -12.181 1.00 85.12 139 ASN A N 1
ATOM 1107 C CA . ASN A 1 139 ? 12.569 0.555 -12.888 1.00 85.12 139 ASN A CA 1
ATOM 1108 C C . ASN A 1 139 ? 12.433 1.569 -14.033 1.00 85.12 139 ASN A C 1
ATOM 1110 O O . ASN A 1 139 ? 13.378 2.296 -14.336 1.00 85.12 139 ASN A O 1
ATOM 1114 N N . ASP A 1 140 ? 11.243 1.612 -14.633 1.00 77.50 140 ASP A N 1
ATOM 1115 C CA . ASP A 1 140 ? 10.889 2.458 -15.777 1.00 77.50 140 ASP A CA 1
ATOM 1116 C C . ASP A 1 140 ? 10.100 3.723 -15.368 1.00 77.50 140 ASP A C 1
ATOM 1118 O O . ASP A 1 140 ? 9.741 4.529 -16.226 1.00 77.50 140 ASP A O 1
ATOM 1122 N N . SER A 1 141 ? 9.804 3.909 -14.074 1.00 72.00 141 SER A N 1
ATOM 1123 C CA . SER A 1 141 ? 9.156 5.127 -13.563 1.00 72.00 141 SER A CA 1
ATOM 1124 C C . SER A 1 141 ? 10.153 6.287 -13.527 1.00 72.00 141 SER A C 1
ATOM 1126 O O . SER A 1 141 ? 11.222 6.135 -12.946 1.00 72.00 141 SER A O 1
ATOM 1128 N N . ASP A 1 142 ? 9.798 7.455 -14.076 1.00 72.06 142 ASP A N 1
ATOM 1129 C CA . ASP A 1 142 ? 10.654 8.658 -14.056 1.00 72.06 142 ASP A CA 1
ATOM 1130 C C . ASP A 1 142 ? 11.046 9.081 -12.629 1.00 72.06 142 ASP A C 1
ATOM 1132 O O . ASP A 1 142 ? 12.124 9.635 -12.409 1.00 72.06 142 ASP A O 1
ATOM 1136 N N . GLU A 1 143 ? 10.167 8.826 -11.656 1.00 77.56 143 GLU A N 1
ATOM 1137 C CA . GLU A 1 143 ? 10.406 9.144 -10.247 1.00 77.56 143 GLU A CA 1
ATOM 1138 C C . GLU A 1 143 ? 10.885 7.935 -9.433 1.00 77.56 143 GLU A C 1
ATOM 1140 O O . GLU A 1 143 ? 11.201 8.094 -8.257 1.00 77.56 143 GLU A O 1
ATOM 1145 N N . HIS A 1 144 ? 10.924 6.736 -10.030 1.00 87.06 144 HIS A N 1
ATOM 1146 C CA . HIS A 1 144 ? 11.283 5.472 -9.373 1.00 87.06 144 HIS A CA 1
ATOM 1147 C C . HIS A 1 144 ? 10.479 5.146 -8.103 1.00 87.06 144 HIS A C 1
ATOM 1149 O O . HIS A 1 144 ? 10.870 4.317 -7.285 1.00 87.06 144 HIS A O 1
ATOM 1155 N N . ARG A 1 145 ? 9.300 5.746 -7.965 1.00 89.94 145 ARG A N 1
ATOM 1156 C CA . ARG A 1 145 ? 8.424 5.607 -6.804 1.00 89.94 145 ARG A CA 1
ATOM 1157 C C . ARG A 1 145 ? 6.966 5.540 -7.222 1.00 89.94 145 ARG A C 1
ATOM 1159 O O . ARG A 1 145 ? 6.624 5.877 -8.353 1.00 89.94 145 ARG A O 1
ATOM 1166 N N . ILE A 1 146 ? 6.130 5.133 -6.276 1.00 92.62 146 ILE A N 1
ATOM 1167 C CA . ILE A 1 146 ? 4.673 5.191 -6.378 1.00 92.62 146 ILE A CA 1
ATOM 1168 C C . ILE A 1 146 ? 4.102 5.819 -5.107 1.00 92.62 146 ILE A C 1
ATOM 1170 O O . ILE A 1 146 ? 4.500 5.457 -3.996 1.00 92.62 146 ILE A O 1
ATOM 1174 N N . GLU A 1 147 ? 3.192 6.775 -5.250 1.00 93.44 147 GLU A N 1
ATOM 1175 C CA . GLU A 1 147 ? 2.478 7.402 -4.140 1.00 93.44 147 GLU A CA 1
ATOM 1176 C C . GLU A 1 147 ? 1.183 6.651 -3.838 1.00 93.44 147 GLU A C 1
ATOM 1178 O O . GLU A 1 147 ? 0.444 6.251 -4.736 1.00 93.44 147 GLU A O 1
ATOM 1183 N N . ILE A 1 148 ? 0.904 6.451 -2.552 1.00 95.62 148 ILE A N 1
ATOM 1184 C CA . ILE A 1 148 ? -0.296 5.774 -2.070 1.00 95.62 148 I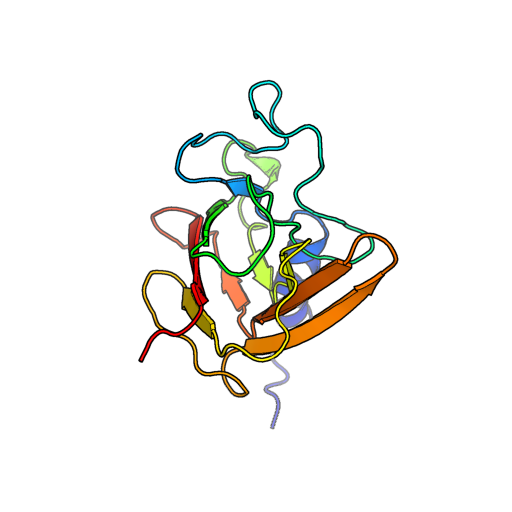LE A CA 1
ATOM 1185 C C . ILE A 1 148 ? -0.996 6.682 -1.068 1.00 95.62 148 ILE A C 1
ATOM 1187 O O . ILE A 1 148 ? -0.389 7.159 -0.104 1.00 95.62 148 ILE A O 1
ATOM 1191 N N . GLU A 1 149 ? -2.297 6.871 -1.267 1.00 95.44 149 GLU A N 1
ATOM 1192 C CA . GLU A 1 149 ? -3.176 7.542 -0.314 1.00 95.44 149 GLU A CA 1
ATOM 1193 C C . GLU A 1 149 ? -4.292 6.601 0.131 1.00 95.44 149 GLU A C 1
ATOM 1195 O O . GLU A 1 149 ? -5.000 6.022 -0.687 1.00 95.44 149 GLU A O 1
ATOM 1200 N N . ILE A 1 150 ? -4.466 6.473 1.444 1.00 95.19 150 ILE A N 1
ATOM 1201 C CA . ILE A 1 150 ? -5.581 5.769 2.075 1.00 95.19 150 ILE A CA 1
ATOM 1202 C C . ILE A 1 150 ? -6.378 6.810 2.845 1.00 95.19 150 ILE A C 1
ATOM 1204 O O . ILE A 1 150 ? -5.834 7.447 3.743 1.00 95.19 150 ILE A O 1
ATOM 1208 N N . ALA A 1 151 ? -7.665 6.962 2.554 1.00 93.75 151 ALA A N 1
ATOM 1209 C CA . ALA A 1 151 ? -8.529 7.888 3.275 1.00 93.75 151 ALA A CA 1
ATOM 1210 C C . ALA A 1 151 ? -9.839 7.208 3.695 1.00 93.75 151 ALA A C 1
ATOM 1212 O O . ALA A 1 151 ? -10.428 6.475 2.904 1.00 93.75 151 ALA A O 1
ATOM 1213 N N . PRO A 1 152 ? -10.352 7.443 4.916 1.00 92.69 152 PRO A N 1
ATOM 1214 C CA . PRO A 1 152 ? -11.728 7.096 5.244 1.00 92.69 152 PRO A CA 1
ATOM 1215 C C . PRO A 1 152 ? -12.662 7.901 4.336 1.00 92.69 152 PRO A C 1
ATOM 1217 O O . PRO A 1 152 ? -12.551 9.128 4.278 1.00 92.69 152 PRO A O 1
ATOM 1220 N N . HIS A 1 153 ? -13.582 7.225 3.656 1.00 88.50 153 HIS A N 1
ATOM 1221 C CA . HIS A 1 153 ? -14.568 7.874 2.804 1.00 88.50 153 HIS A CA 1
ATOM 1222 C C . HIS A 1 153 ? -15.443 8.803 3.650 1.00 88.50 153 HIS A C 1
ATOM 1224 O O . HIS A 1 153 ? -15.952 8.405 4.704 1.00 88.50 153 HIS A O 1
ATOM 1230 N N . ARG A 1 154 ? -15.608 10.046 3.201 1.00 76.31 154 ARG A N 1
ATOM 1231 C CA . ARG A 1 154 ? -16.500 11.027 3.824 1.00 76.31 154 ARG A CA 1
ATOM 1232 C C . ARG A 1 154 ? -17.533 11.455 2.790 1.00 76.31 154 ARG A C 1
ATOM 1234 O O . ARG A 1 154 ? -17.147 11.970 1.744 1.00 76.31 154 ARG A O 1
ATOM 1241 N N . ASP A 1 155 ? -18.802 11.203 3.106 1.00 58.28 155 ASP A N 1
ATOM 1242 C CA . ASP A 1 155 ? -19.965 11.697 2.354 1.00 58.28 155 ASP A CA 1
ATOM 1243 C C . ASP A 1 155 ? -20.051 13.235 2.363 1.00 58.28 155 ASP A C 1
ATOM 1245 O O . ASP A 1 155 ? -19.655 13.855 3.385 1.00 58.28 155 ASP A O 1
#

Sequence (155 aa):
MTDSADPRRAIMPIAWSWIVPPELQMPDDRLSPNGSAGRHDRPTYDPTQRAYLVPRANAGPEAIRFALDAIYDDEHLHGTMWLANPAIVVPEWNDDRTPIDLELDGERLIEGKDFRRGYEKDASGTSLVLWIDRVIDLNDSDEHRIEIEIAPHRD

Solvent-accessible surface area (backbone atoms only — not comparable to full-atom values): 8926 Å² total; per-residue (Å²): 131,81,78,83,76,52,71,66,68,71,46,45,45,49,53,27,26,64,77,49,52,50,45,54,30,40,77,94,63,80,34,38,34,76,42,101,81,26,93,43,99,51,73,44,58,41,80,89,77,57,26,34,41,53,85,76,94,72,77,40,82,59,75,45,64,35,31,40,32,44,68,68,93,41,78,90,46,66,85,42,33,17,46,40,50,52,30,40,34,36,65,37,22,66,62,96,75,71,54,70,44,42,27,50,72,82,45,75,53,46,80,81,75,37,26,46,78,51,73,49,79,61,98,87,40,27,24,39,34,38,39,38,67,49,78,45,65,33,63,78,36,96,78,26,52,47,43,38,38,41,30,58,58,76,134

Nearest PDB structures (foldseek):
  5xcc-assembly2_B  TM=3.414E-01  e=4.641E-02  Clostridium perfringens str. 13
  5xcb-assembly1_A  TM=3.233E-01  e=3.185E-02  Clostridium perfringens str. 13
  3dmk-assembly2_C-2  TM=2.924E-01  e=2.327E-02  Drosophila melanogaster
  3dmk-assembly1_A  TM=3.073E-01  e=4.641E-02  Drosophila melanogaster
  6ixy-assembly3_C  TM=3.093E-01  e=9.854E-02  Clostridium perfringens SM101

Secondary structure (DSSP, 8-state):
----S-HHHHHHHHHHHHHSPPEEE-TTT-S-TTSTT-S-SS-SEETTTTEEE---SSSSS--EEEEEE--TT-GGGTT--EEES-EEEETT---SSS-EEEEETTEEPPBTTTEEEEEEE-SS-EEEEEEE--EEETTS-TTSEEEEEEEE---